Protein AF-A0A6M0A761-F1 (afdb_monomer_lite)

Structure (mmCIF, N/CA/C/O backbone):
data_AF-A0A6M0A761-F1
#
_entry.id   AF-A0A6M0A761-F1
#
loop_
_atom_site.group_PDB
_atom_site.id
_atom_site.type_symbol
_atom_site.label_atom_id
_atom_site.label_alt_id
_atom_site.label_comp_id
_atom_site.label_asym_id
_atom_site.label_entity_id
_atom_site.label_seq_id
_atom_site.pdbx_PDB_ins_code
_atom_site.Cartn_x
_atom_site.Cartn_y
_atom_site.Cartn_z
_atom_site.occupancy
_atom_site.B_iso_or_equiv
_atom_site.auth_seq_id
_atom_site.auth_comp_id
_atom_site.auth_asym_id
_atom_site.auth_atom_id
_atom_site.pdbx_PDB_model_num
ATOM 1 N N . THR A 1 1 ? 1.852 11.247 22.209 1.00 50.91 1 THR A N 1
ATOM 2 C CA . THR A 1 1 ? 2.592 9.967 22.158 1.00 50.91 1 THR A CA 1
ATOM 3 C C . THR A 1 1 ? 3.394 9.967 20.878 1.00 50.91 1 THR A C 1
ATOM 5 O O . THR A 1 1 ? 2.808 10.238 19.839 1.00 50.91 1 THR A O 1
ATOM 8 N N . GLN A 1 2 ? 4.715 9.800 20.929 1.00 42.34 2 GLN A N 1
ATOM 9 C CA . GLN A 1 2 ? 5.535 9.780 19.714 1.00 42.34 2 GLN A CA 1
ATOM 10 C C . GLN A 1 2 ? 5.507 8.352 19.159 1.00 42.34 2 GLN A C 1
ATOM 12 O O . GLN A 1 2 ? 6.004 7.434 19.806 1.00 42.34 2 GLN A O 1
ATOM 17 N N . THR A 1 3 ? 4.859 8.144 18.014 1.00 57.12 3 THR A N 1
ATOM 18 C CA . THR A 1 3 ? 4.870 6.849 17.322 1.00 57.12 3 THR A CA 1
ATOM 19 C C . THR A 1 3 ? 6.273 6.641 16.764 1.00 57.12 3 THR A C 1
ATOM 21 O O . THR A 1 3 ? 6.693 7.378 15.875 1.00 57.12 3 THR A O 1
ATOM 24 N N . LEU A 1 4 ? 7.031 5.713 17.351 1.00 60.16 4 LEU A N 1
ATOM 25 C CA . LEU A 1 4 ? 8.440 5.464 17.009 1.00 60.16 4 LEU A CA 1
ATOM 26 C C . LEU A 1 4 ? 8.644 4.198 16.168 1.00 60.16 4 LEU A C 1
ATOM 28 O O . LEU A 1 4 ? 9.736 3.992 15.650 1.00 60.16 4 LEU A O 1
ATOM 32 N N . ASP A 1 5 ? 7.608 3.375 16.008 1.00 71.31 5 ASP A N 1
ATOM 33 C CA . ASP A 1 5 ? 7.697 2.089 15.320 1.00 71.31 5 ASP A CA 1
ATOM 34 C C . ASP A 1 5 ? 6.812 2.083 14.066 1.00 71.31 5 ASP A C 1
ATOM 36 O O . ASP A 1 5 ? 5.672 1.622 14.077 1.00 71.31 5 ASP A O 1
ATOM 40 N N . TYR A 1 6 ? 7.328 2.663 12.981 1.00 78.38 6 TYR A N 1
ATOM 41 C CA . TYR A 1 6 ? 6.664 2.641 11.678 1.00 78.38 6 TYR A CA 1
ATOM 42 C C . TYR A 1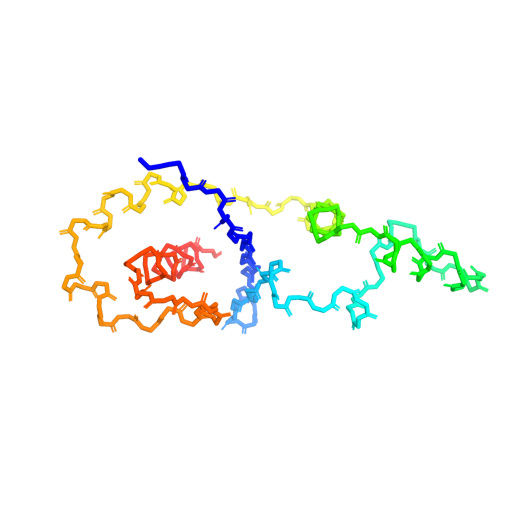 6 ? 6.955 1.320 10.960 1.00 78.38 6 TYR A C 1
ATOM 44 O O . TYR A 1 6 ? 8.057 0.781 11.054 1.00 78.38 6 TYR A O 1
ATOM 52 N N . ALA A 1 7 ? 5.970 0.801 10.234 1.00 87.31 7 ALA A N 1
ATOM 53 C CA . ALA A 1 7 ? 6.190 -0.206 9.202 1.00 87.31 7 ALA A CA 1
ATOM 54 C C . ALA A 1 7 ? 6.244 0.505 7.850 1.00 87.31 7 ALA A C 1
ATOM 56 O O . ALA A 1 7 ? 5.447 1.412 7.596 1.00 87.31 7 ALA A O 1
ATOM 57 N N . MET A 1 8 ? 7.173 0.107 6.988 1.00 90.31 8 MET A N 1
ATOM 58 C CA . MET A 1 8 ? 7.208 0.588 5.611 1.00 90.31 8 MET A CA 1
ATOM 59 C C . MET A 1 8 ? 6.454 -0.402 4.736 1.00 90.31 8 MET A C 1
ATOM 61 O O . MET A 1 8 ? 6.743 -1.597 4.766 1.00 90.31 8 MET A O 1
ATOM 65 N N . VAL A 1 9 ? 5.500 0.099 3.955 1.00 91.75 9 VAL A N 1
ATOM 66 C CA . VAL A 1 9 ? 4.695 -0.698 3.025 1.00 91.75 9 VAL A CA 1
ATOM 67 C C . VAL A 1 9 ? 4.748 -0.053 1.643 1.00 91.75 9 VAL A C 1
ATOM 69 O O . VAL A 1 9 ? 4.740 1.172 1.521 1.00 91.75 9 VAL A O 1
ATOM 72 N N . CYS A 1 10 ? 4.834 -0.874 0.601 1.00 91.69 10 CYS A N 1
ATOM 73 C CA . CYS A 1 10 ? 4.784 -0.454 -0.793 1.00 91.69 10 CYS A CA 1
ATOM 74 C C . CYS A 1 10 ? 3.964 -1.465 -1.593 1.00 91.69 10 CYS A C 1
ATOM 76 O O . CYS A 1 10 ? 4.293 -2.651 -1.604 1.00 91.69 10 CYS A O 1
ATOM 78 N N . ASP A 1 11 ? 2.928 -0.987 -2.278 1.00 94.69 11 ASP A N 1
ATOM 79 C CA . ASP A 1 11 ? 2.119 -1.805 -3.174 1.00 94.69 11 ASP A CA 1
ATOM 80 C C . ASP A 1 11 ? 2.565 -1.594 -4.617 1.00 94.69 11 ASP A C 1
ATOM 82 O O . ASP A 1 11 ? 2.602 -0.476 -5.128 1.00 94.69 11 ASP A O 1
ATOM 86 N N . LEU A 1 12 ? 2.900 -2.697 -5.279 1.00 93.69 12 LEU A N 1
ATOM 87 C CA . LEU A 1 12 ? 3.128 -2.747 -6.712 1.00 93.69 12 LEU A CA 1
ATOM 88 C C . LEU A 1 12 ? 1.838 -3.192 -7.394 1.00 93.69 12 LEU A C 1
ATOM 90 O O . LEU A 1 12 ? 1.455 -4.363 -7.343 1.00 93.69 12 LEU A O 1
ATOM 94 N N . HIS A 1 13 ? 1.178 -2.250 -8.056 1.00 93.88 13 HIS A N 1
ATOM 95 C CA . HIS A 1 13 ? -0.009 -2.511 -8.858 1.00 93.88 13 HIS A CA 1
ATOM 96 C C . HIS A 1 13 ? 0.381 -3.175 -10.181 1.00 93.88 13 HIS A C 1
ATOM 98 O O . HIS A 1 13 ? 1.159 -2.625 -10.965 1.00 93.88 13 HIS A O 1
ATOM 104 N N . LEU A 1 14 ? -0.161 -4.366 -10.448 1.00 92.69 14 LEU A N 1
ATOM 105 C CA . LEU A 1 14 ? 0.088 -5.144 -11.665 1.00 92.69 14 LEU A CA 1
ATOM 106 C C . LEU A 1 14 ? -1.234 -5.356 -12.434 1.00 92.69 14 LEU A C 1
ATOM 108 O O . LEU A 1 14 ? -1.758 -6.475 -12.426 1.00 92.69 14 LEU A O 1
ATOM 112 N N . PRO A 1 15 ? -1.785 -4.325 -13.114 1.00 90.69 15 PRO A N 1
ATOM 113 C CA . PRO A 1 15 ? -3.108 -4.394 -13.744 1.00 90.69 15 PRO A CA 1
ATOM 114 C C . PRO A 1 15 ? -3.243 -5.542 -14.743 1.00 90.69 15 PRO A C 1
ATOM 116 O O . PRO A 1 15 ? -4.220 -6.276 -14.713 1.00 90.69 15 PRO A O 1
ATOM 119 N N . GLN A 1 16 ? -2.211 -5.808 -15.551 1.00 91.62 16 GLN A N 1
ATOM 120 C CA . GLN A 1 16 ? -2.228 -6.907 -16.531 1.00 91.62 16 GLN A CA 1
ATOM 121 C C . GLN A 1 16 ? -2.304 -8.301 -15.884 1.00 91.62 16 GLN A C 1
ATOM 123 O O . GLN A 1 16 ? -2.562 -9.285 -16.571 1.00 91.62 16 GLN A O 1
ATOM 128 N N . ARG A 1 17 ? -2.033 -8.403 -14.578 1.00 94.31 17 ARG A N 1
ATOM 129 C CA . ARG A 1 17 ? -2.135 -9.636 -13.785 1.00 94.31 17 ARG A CA 1
ATOM 130 C C . ARG A 1 17 ? -3.309 -9.602 -12.806 1.00 94.31 17 ARG A C 1
ATOM 132 O O . ARG A 1 17 ? -3.412 -10.505 -11.983 1.00 94.31 17 ARG A O 1
ATOM 139 N N . HIS A 1 18 ? -4.145 -8.562 -12.855 1.00 93.81 18 HIS A N 1
ATOM 140 C CA . HIS A 1 18 ? -5.243 -8.325 -11.914 1.00 93.81 18 HIS A CA 1
ATOM 141 C C . HIS A 1 18 ? -4.819 -8.507 -10.445 1.00 93.81 18 HIS A C 1
ATOM 143 O O . HIS A 1 18 ? -5.507 -9.163 -9.670 1.00 93.81 18 HIS A O 1
ATOM 149 N N . SER A 1 19 ? -3.626 -8.020 -10.090 1.00 95.31 19 SER A N 1
ATOM 150 C CA . SER A 1 19 ? -3.001 -8.315 -8.799 1.00 95.31 19 SER A CA 1
ATOM 151 C C . SER A 1 19 ? -2.283 -7.102 -8.221 1.00 95.31 19 SER A C 1
ATOM 153 O O . SER A 1 19 ? -1.701 -6.299 -8.954 1.00 95.31 19 SER A O 1
ATOM 155 N N . ILE A 1 20 ? -2.254 -7.033 -6.892 1.00 95.38 20 ILE A N 1
ATOM 156 C CA . ILE A 1 20 ? -1.433 -6.100 -6.122 1.00 95.38 20 ILE A CA 1
ATOM 157 C C . ILE A 1 20 ? -0.384 -6.920 -5.376 1.00 95.38 20 ILE A C 1
ATOM 159 O O . ILE A 1 20 ? -0.727 -7.854 -4.652 1.00 95.38 20 ILE A O 1
ATOM 163 N N . LEU A 1 21 ? 0.894 -6.592 -5.560 1.00 93.75 21 LEU A N 1
ATOM 164 C CA . LEU A 1 21 ? 1.980 -7.181 -4.781 1.00 93.75 21 LEU A CA 1
ATOM 165 C C . LEU A 1 21 ? 2.392 -6.207 -3.677 1.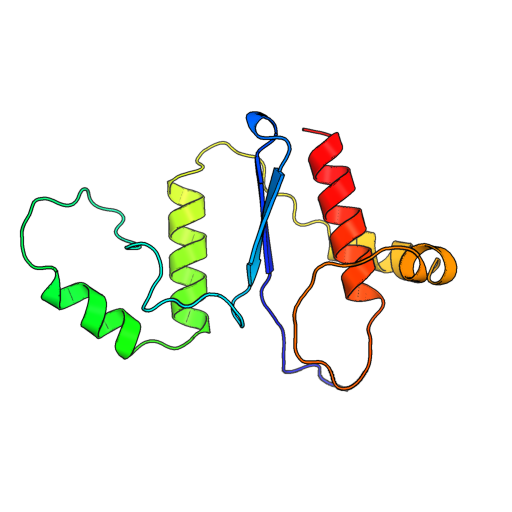00 93.75 21 LEU A C 1
ATOM 167 O O . LEU A 1 21 ? 3.030 -5.194 -3.955 1.00 93.75 21 LEU A O 1
ATOM 171 N N . ARG A 1 22 ? 2.048 -6.539 -2.432 1.00 94.38 22 ARG A N 1
ATOM 172 C CA . ARG A 1 22 ? 2.393 -5.755 -1.244 1.00 94.38 22 ARG A CA 1
ATOM 173 C C . ARG A 1 22 ? 3.740 -6.179 -0.674 1.00 94.38 22 ARG A C 1
ATOM 175 O O . ARG A 1 22 ? 3.950 -7.343 -0.340 1.00 94.38 22 ARG A O 1
ATOM 182 N N . LEU A 1 23 ? 4.646 -5.222 -0.539 1.00 93.12 23 LEU A N 1
ATOM 183 C CA . LEU A 1 23 ? 5.948 -5.383 0.095 1.00 93.12 23 LEU A CA 1
ATOM 184 C C . LEU A 1 23 ? 5.926 -4.660 1.440 1.00 93.12 23 LEU A C 1
ATOM 186 O O . LEU A 1 23 ? 5.466 -3.523 1.514 1.00 93.12 23 LEU A O 1
ATOM 190 N N . CYS A 1 24 ? 6.451 -5.294 2.487 1.00 92.62 24 CYS A N 1
ATOM 191 C CA . CYS A 1 24 ? 6.590 -4.682 3.805 1.00 92.62 24 CYS A CA 1
ATOM 192 C C . CYS A 1 24 ? 7.978 -4.951 4.387 1.00 92.62 24 CYS A C 1
ATOM 194 O O . CYS A 1 24 ? 8.471 -6.076 4.305 1.00 92.62 24 CYS A O 1
ATOM 196 N N . ASP A 1 25 ? 8.608 -3.941 4.985 1.00 90.69 25 ASP A N 1
ATOM 197 C CA . ASP A 1 25 ? 9.961 -4.056 5.539 1.00 90.69 25 ASP A CA 1
ATOM 198 C C . ASP A 1 25 ? 10.082 -5.062 6.691 1.00 90.69 25 ASP A C 1
ATOM 200 O O . ASP A 1 25 ? 11.157 -5.628 6.891 1.00 90.69 25 ASP A O 1
ATOM 204 N N . ARG A 1 26 ? 8.986 -5.327 7.410 1.00 88.94 26 ARG A N 1
ATOM 205 C CA . ARG A 1 26 ? 8.941 -6.301 8.511 1.00 88.94 26 ARG A CA 1
ATOM 206 C C . ARG A 1 26 ? 8.853 -7.754 8.044 1.00 88.94 26 ARG A C 1
ATOM 208 O O . ARG A 1 26 ? 9.338 -8.637 8.746 1.00 88.94 26 ARG A O 1
ATOM 215 N N . ASN A 1 27 ? 8.290 -8.000 6.860 1.00 88.38 27 ASN A N 1
ATOM 216 C CA . ASN A 1 27 ? 8.003 -9.356 6.373 1.00 88.38 27 ASN A CA 1
ATOM 217 C C . ASN A 1 27 ? 8.881 -9.733 5.176 1.00 88.38 27 ASN A C 1
ATOM 219 O O . ASN A 1 27 ? 9.039 -10.913 4.860 1.00 88.38 27 ASN A O 1
ATOM 223 N N . TYR A 1 28 ? 9.475 -8.747 4.501 1.00 89.56 28 TYR A N 1
ATOM 224 C CA . TYR A 1 28 ? 10.355 -8.993 3.373 1.00 89.56 28 TYR A CA 1
ATOM 225 C C . TYR A 1 28 ? 11.684 -9.595 3.843 1.00 89.56 28 TYR A C 1
ATOM 227 O O . TYR A 1 28 ? 12.514 -8.950 4.488 1.00 89.56 28 TYR A O 1
ATOM 235 N N . GLN A 1 29 ? 11.919 -10.851 3.475 1.00 89.44 29 GLN A N 1
ATOM 236 C CA . GLN A 1 29 ? 13.145 -11.570 3.801 1.00 89.44 29 GLN A CA 1
ATOM 237 C C . GLN A 1 29 ? 14.281 -11.145 2.862 1.00 89.44 29 GLN A C 1
ATOM 239 O O . GLN A 1 29 ? 14.580 -11.827 1.887 1.00 89.44 29 GLN A O 1
ATOM 244 N N . PHE A 1 30 ? 14.954 -10.030 3.158 1.00 86.56 30 PHE A N 1
ATOM 245 C CA . PHE A 1 30 ? 16.005 -9.471 2.289 1.00 86.56 30 PHE A CA 1
ATOM 246 C C . PHE A 1 30 ? 17.134 -10.447 1.932 1.00 86.56 30 PHE A C 1
ATOM 248 O O . PHE A 1 30 ? 17.702 -10.343 0.851 1.00 86.56 30 PHE A O 1
ATOM 255 N N . GLN A 1 31 ? 17.431 -11.410 2.807 1.00 83.81 31 GLN A N 1
ATOM 256 C CA . GLN A 1 31 ? 18.450 -12.441 2.577 1.00 83.81 31 GLN A CA 1
ATOM 257 C C . GLN A 1 31 ? 17.990 -13.553 1.618 1.00 83.81 31 GLN A C 1
ATOM 259 O O . GLN A 1 31 ? 18.819 -14.253 1.053 1.00 83.81 31 GLN A O 1
ATOM 264 N N . GLN A 1 32 ? 16.678 -13.720 1.438 1.00 86.31 32 GLN A N 1
ATOM 265 C CA . GLN A 1 32 ? 16.070 -14.695 0.521 1.00 86.31 32 GLN A CA 1
ATOM 266 C C . GLN A 1 32 ? 15.407 -14.010 -0.687 1.00 86.31 32 GLN A C 1
ATOM 268 O O . GLN A 1 32 ? 14.791 -14.665 -1.525 1.00 86.31 32 GLN A O 1
ATOM 273 N N . GLY A 1 33 ? 15.510 -12.682 -0.762 1.00 82.06 33 GLY A N 1
ATOM 274 C CA . GLY A 1 33 ? 14.902 -11.862 -1.796 1.00 82.06 33 GLY A CA 1
ATOM 275 C C . GLY A 1 33 ? 15.739 -11.774 -3.071 1.00 82.06 33 GLY A C 1
ATOM 276 O O . GLY A 1 33 ? 16.749 -12.452 -3.257 1.00 82.06 33 GLY A O 1
ATOM 277 N N . ILE A 1 34 ? 15.313 -10.895 -3.977 1.00 82.44 34 ILE A N 1
ATOM 278 C CA . ILE A 1 34 ? 16.038 -10.651 -5.227 1.00 82.44 34 ILE A CA 1
ATOM 279 C C . ILE A 1 34 ? 17.370 -9.928 -4.987 1.00 82.44 34 ILE A C 1
ATOM 281 O O . ILE A 1 34 ? 17.514 -9.119 -4.069 1.00 82.44 34 ILE A O 1
ATOM 285 N N . ALA A 1 35 ? 18.329 -10.143 -5.888 1.00 80.56 35 ALA A N 1
ATOM 286 C CA . ALA A 1 35 ? 19.542 -9.338 -5.924 1.00 80.56 35 ALA A CA 1
ATOM 287 C C . ALA A 1 35 ? 19.215 -7.897 -6.357 1.00 80.56 35 ALA A C 1
ATOM 289 O O . ALA A 1 35 ? 18.830 -7.644 -7.500 1.00 80.56 35 ALA A O 1
ATOM 290 N N . LEU A 1 36 ? 19.430 -6.935 -5.457 1.00 79.50 36 LEU A N 1
ATOM 291 C CA . LEU A 1 36 ? 19.191 -5.503 -5.689 1.00 79.50 36 LEU A CA 1
ATOM 292 C C . LEU A 1 36 ? 20.341 -4.824 -6.456 1.00 79.50 36 LEU A C 1
ATOM 294 O O . LEU A 1 36 ? 20.710 -3.680 -6.197 1.00 79.50 36 LEU A O 1
ATOM 298 N N . THR A 1 37 ? 20.967 -5.534 -7.398 1.00 72.94 37 THR A N 1
ATOM 299 C CA . THR A 1 37 ? 22.055 -4.994 -8.218 1.00 72.94 37 THR A CA 1
ATOM 300 C C . THR A 1 37 ? 21.507 -4.147 -9.358 1.00 72.94 37 THR A C 1
ATOM 302 O O . THR A 1 37 ? 20.797 -4.633 -10.241 1.00 72.94 37 THR A O 1
ATOM 305 N N . LEU A 1 38 ? 21.911 -2.878 -9.398 1.00 63.75 38 LEU A N 1
ATOM 306 C CA . LEU A 1 38 ? 21.585 -1.977 -10.505 1.00 63.75 38 LEU A CA 1
ATOM 307 C C . LEU A 1 38 ? 22.328 -2.343 -11.808 1.00 63.75 38 LEU A C 1
ATOM 309 O O . LEU A 1 38 ? 21.824 -2.037 -12.889 1.00 63.75 38 LEU A O 1
ATOM 313 N N . LYS A 1 39 ? 23.466 -3.054 -11.724 1.00 55.56 39 LYS A N 1
ATOM 314 C CA . LYS A 1 39 ? 24.253 -3.543 -12.874 1.00 55.56 39 LYS A CA 1
ATOM 315 C C . LYS A 1 39 ? 23.798 -4.941 -13.341 1.00 55.56 39 LYS A C 1
ATOM 317 O O . LYS A 1 39 ? 23.404 -5.743 -12.494 1.00 55.56 39 LYS A O 1
ATOM 322 N N . PRO A 1 40 ? 23.872 -5.253 -14.652 1.00 46.78 40 PRO A N 1
ATOM 323 C CA . PRO A 1 40 ? 23.625 -6.603 -15.144 1.00 46.78 40 PRO A CA 1
ATOM 324 C C . PRO A 1 40 ? 24.644 -7.572 -14.542 1.00 46.78 40 PRO A C 1
ATOM 326 O O . PRO A 1 40 ? 25.830 -7.256 -14.439 1.00 46.78 40 PRO A O 1
ATOM 329 N N . VAL A 1 41 ? 24.168 -8.745 -14.125 1.00 47.72 41 VAL A N 1
ATOM 330 C CA . VAL A 1 41 ? 24.995 -9.795 -13.526 1.00 47.72 41 VAL A CA 1
ATOM 331 C C . VAL A 1 41 ? 25.838 -10.437 -14.629 1.00 47.72 41 VAL A C 1
ATOM 333 O O . VAL A 1 41 ? 25.470 -11.455 -15.202 1.00 47.72 41 VAL A O 1
ATOM 336 N N . SER A 1 42 ? 26.987 -9.849 -14.954 1.00 46.34 42 SER A N 1
ATOM 337 C CA . SER A 1 42 ? 28.095 -10.636 -15.495 1.00 46.34 42 SER A CA 1
ATOM 338 C C . SER A 1 42 ? 28.520 -11.613 -14.399 1.00 46.34 42 SER A C 1
ATOM 340 O O . SER A 1 42 ? 28.689 -11.188 -13.259 1.00 46.34 42 SER A O 1
ATOM 342 N N . HIS A 1 43 ? 28.637 -12.902 -14.722 1.00 46.25 43 HIS A N 1
ATOM 343 C CA . HIS A 1 43 ? 28.934 -14.023 -13.818 1.00 46.25 43 HIS A CA 1
ATOM 344 C C . HIS A 1 43 ? 30.276 -13.899 -13.063 1.00 46.25 43 HIS A C 1
ATOM 346 O O . HIS A 1 43 ? 31.172 -14.719 -13.238 1.00 46.25 43 HIS A O 1
ATOM 352 N N . GLN A 1 44 ? 30.442 -12.887 -12.214 1.00 40.09 44 GLN A N 1
ATOM 353 C CA . GLN A 1 44 ? 31.609 -12.703 -11.363 1.00 40.09 44 GLN A CA 1
ATOM 354 C C . GLN A 1 44 ? 31.161 -12.233 -9.972 1.00 40.09 44 GLN A C 1
ATOM 356 O O . GLN A 1 44 ? 30.625 -11.145 -9.788 1.00 40.09 44 GLN A O 1
ATOM 361 N N . ASN A 1 45 ? 31.401 -13.120 -9.004 1.00 41.94 45 ASN A N 1
ATOM 362 C CA . ASN A 1 45 ? 31.434 -12.920 -7.553 1.00 41.94 45 ASN A CA 1
ATOM 363 C C . ASN A 1 45 ? 30.126 -12.512 -6.849 1.00 41.94 45 ASN A C 1
ATOM 365 O O . ASN A 1 45 ? 30.004 -11.417 -6.299 1.00 41.94 45 ASN A O 1
ATOM 369 N N . LYS A 1 46 ? 29.220 -13.494 -6.699 1.00 50.59 46 LYS A N 1
ATOM 370 C CA . LYS A 1 46 ? 28.096 -13.478 -5.734 1.00 50.59 46 LYS A CA 1
ATOM 371 C C . LYS A 1 46 ? 28.519 -13.161 -4.282 1.00 50.59 46 LYS A C 1
ATOM 373 O O . LYS A 1 46 ? 27.705 -12.694 -3.499 1.00 50.59 46 LYS A O 1
ATOM 378 N N . GLN A 1 47 ? 29.794 -13.349 -3.932 1.00 47.34 47 GLN A N 1
ATOM 379 C CA . GLN A 1 47 ? 30.305 -13.221 -2.561 1.00 47.34 47 GLN A CA 1
ATOM 380 C C . GLN A 1 47 ? 30.307 -11.803 -1.969 1.00 47.34 47 GLN A C 1
ATOM 382 O O . GLN A 1 47 ? 30.423 -11.679 -0.760 1.00 47.34 47 GLN A O 1
ATOM 387 N N . SER A 1 48 ? 30.187 -10.732 -2.761 1.00 51.03 48 SER A N 1
ATOM 388 C CA . SER A 1 48 ? 30.346 -9.360 -2.233 1.00 51.03 48 SER A CA 1
ATOM 389 C C . SER A 1 48 ? 29.033 -8.613 -1.948 1.00 51.03 48 SER A C 1
ATOM 391 O O . SER A 1 48 ? 29.059 -7.544 -1.329 1.00 51.03 48 SER A O 1
ATOM 393 N N . GLN A 1 49 ? 27.890 -9.170 -2.367 1.00 53.16 49 GLN A N 1
ATOM 394 C CA . GLN A 1 49 ? 26.560 -8.585 -2.159 1.00 53.16 49 GLN A CA 1
ATOM 395 C C . GLN A 1 49 ? 25.856 -9.193 -0.940 1.00 53.16 49 GLN A C 1
ATOM 397 O O . GLN A 1 49 ? 25.341 -8.437 -0.115 1.00 53.16 49 GLN A O 1
ATOM 402 N N . ASP A 1 50 ? 25.915 -10.525 -0.789 1.00 53.25 50 ASP A N 1
ATOM 403 C CA . ASP A 1 50 ? 25.377 -11.240 0.379 1.00 53.25 50 ASP A CA 1
ATOM 404 C C . ASP A 1 50 ? 25.936 -10.642 1.670 1.00 53.25 50 ASP A C 1
ATOM 406 O O . ASP A 1 50 ? 25.188 -10.270 2.571 1.00 53.25 50 ASP A O 1
ATOM 410 N N . SER A 1 51 ? 27.251 -10.415 1.727 1.00 51.88 51 SER A N 1
ATOM 411 C CA . SER A 1 51 ? 27.905 -9.851 2.910 1.00 51.88 51 SER A CA 1
ATOM 412 C C . SER A 1 51 ? 27.385 -8.462 3.300 1.00 51.88 51 SER A C 1
ATOM 414 O O . SER A 1 51 ? 27.351 -8.153 4.487 1.00 51.88 51 SER A O 1
ATOM 416 N N . ARG A 1 52 ? 26.953 -7.624 2.341 1.00 54.09 52 ARG A N 1
ATOM 417 C CA . ARG A 1 52 ? 26.414 -6.283 2.642 1.00 54.09 52 ARG A CA 1
ATOM 418 C C . ARG A 1 52 ? 24.975 -6.339 3.137 1.00 54.09 52 ARG A C 1
ATOM 420 O O . ARG A 1 52 ? 24.649 -5.611 4.065 1.00 54.09 52 ARG A O 1
ATOM 427 N N . ILE A 1 53 ? 24.135 -7.204 2.563 1.00 58.91 53 ILE A N 1
ATOM 428 C CA . ILE A 1 53 ? 22.761 -7.415 3.052 1.00 58.91 53 ILE A CA 1
ATOM 429 C C . ILE A 1 53 ? 22.801 -7.992 4.474 1.00 58.91 53 ILE A C 1
ATOM 431 O O . ILE A 1 53 ? 22.037 -7.552 5.331 1.00 58.91 53 ILE A O 1
ATOM 435 N N . HIS A 1 54 ? 23.738 -8.906 4.749 1.00 58.44 54 HIS A N 1
ATOM 436 C CA . HIS A 1 54 ? 23.932 -9.501 6.075 1.00 58.44 54 HIS A CA 1
ATOM 437 C C . HIS A 1 54 ? 24.430 -8.517 7.149 1.00 58.44 54 HIS A C 1
ATOM 439 O O . HIS A 1 54 ? 24.225 -8.777 8.330 1.00 58.44 54 HIS A O 1
ATOM 445 N N . GLN A 1 55 ? 25.054 -7.397 6.769 1.00 57.28 55 GLN A N 1
ATOM 446 C CA . GLN A 1 55 ? 25.574 -6.379 7.700 1.00 57.28 55 GLN A CA 1
ATOM 447 C C . GLN A 1 55 ? 24.708 -5.108 7.774 1.00 57.28 55 GLN A C 1
ATOM 449 O O . GLN A 1 55 ? 25.030 -4.176 8.509 1.00 57.28 55 GLN A O 1
ATOM 454 N N . SER A 1 56 ? 23.624 -5.045 7.001 1.00 68.31 56 SER A N 1
ATOM 455 C CA . SER A 1 56 ? 22.796 -3.854 6.817 1.00 68.31 56 SER A CA 1
ATOM 456 C C . SER A 1 56 ? 21.533 -3.897 7.681 1.00 68.31 56 SER A C 1
ATOM 458 O O . SER A 1 56 ? 20.963 -4.961 7.922 1.00 68.31 56 SER A O 1
ATOM 460 N N . THR A 1 57 ? 21.068 -2.733 8.143 1.00 83.81 57 THR A N 1
ATOM 461 C CA . THR A 1 57 ? 19.807 -2.623 8.892 1.00 83.81 57 THR A CA 1
ATOM 462 C C . THR A 1 57 ? 18.601 -2.800 7.963 1.00 83.81 57 THR A C 1
ATOM 464 O O . THR A 1 57 ? 18.679 -2.515 6.765 1.00 83.81 57 THR A O 1
ATOM 467 N N . THR A 1 58 ? 17.445 -3.198 8.510 1.00 86.44 58 THR A N 1
ATOM 468 C CA . THR A 1 58 ? 16.177 -3.292 7.757 1.00 86.44 58 THR A CA 1
ATOM 469 C C . THR A 1 58 ? 15.872 -2.004 6.994 1.00 86.44 58 THR A C 1
ATOM 471 O O . THR A 1 58 ? 15.492 -2.053 5.828 1.00 86.44 58 THR A O 1
ATOM 474 N N . ARG A 1 59 ? 16.131 -0.841 7.607 1.00 87.25 59 ARG A N 1
ATOM 475 C CA . ARG A 1 59 ? 15.909 0.465 6.976 1.00 87.25 59 ARG A CA 1
ATOM 476 C C . ARG A 1 59 ? 16.775 0.676 5.735 1.00 87.25 59 ARG A C 1
ATOM 478 O O . ARG A 1 59 ? 16.276 1.147 4.719 1.00 87.25 59 ARG A O 1
ATOM 485 N N . VAL A 1 60 ? 18.061 0.338 5.809 1.00 87.88 60 VAL A N 1
ATOM 486 C CA . VAL A 1 60 ? 18.979 0.477 4.668 1.00 87.88 60 VAL A CA 1
ATOM 487 C C . VAL A 1 60 ? 18.607 -0.515 3.564 1.00 87.88 60 VAL A C 1
ATOM 489 O O . VAL A 1 60 ? 18.569 -0.144 2.394 1.00 87.88 60 VAL A O 1
ATOM 492 N N . ASN A 1 61 ? 18.261 -1.751 3.926 1.00 89.19 61 ASN A N 1
ATOM 493 C CA . ASN A 1 61 ? 17.805 -2.757 2.968 1.00 89.19 61 ASN A CA 1
ATOM 494 C C . ASN A 1 61 ? 16.504 -2.345 2.261 1.00 89.19 61 ASN A C 1
ATOM 496 O O . ASN A 1 61 ? 16.399 -2.487 1.043 1.00 89.19 61 ASN A O 1
ATOM 500 N N . TRP A 1 62 ? 15.556 -1.766 2.998 1.00 91.94 62 TRP A N 1
ATOM 501 C CA . TRP A 1 62 ? 14.327 -1.217 2.435 1.00 91.94 62 TRP A CA 1
ATOM 502 C C . TRP A 1 62 ? 14.598 -0.068 1.461 1.00 91.94 62 TRP A C 1
ATOM 504 O O . TRP A 1 62 ? 14.071 -0.074 0.352 1.00 91.94 62 TRP A O 1
ATOM 514 N N . ASN A 1 63 ? 15.461 0.882 1.835 1.00 90.38 63 ASN A N 1
ATOM 515 C CA . ASN A 1 63 ? 15.835 1.984 0.947 1.00 90.38 63 ASN A CA 1
ATOM 516 C C . ASN A 1 63 ? 16.455 1.462 -0.360 1.00 90.38 63 ASN A C 1
ATOM 518 O O . ASN A 1 63 ? 16.050 1.883 -1.438 1.00 90.38 63 ASN A O 1
ATOM 522 N N . ASN A 1 64 ? 17.357 0.476 -0.278 1.00 89.19 64 ASN A N 1
ATOM 523 C CA . ASN A 1 64 ? 17.948 -0.151 -1.464 1.00 89.19 64 ASN A CA 1
ATOM 524 C C . ASN A 1 64 ? 16.894 -0.816 -2.367 1.00 89.19 64 ASN A C 1
ATOM 526 O O . ASN A 1 64 ? 17.012 -0.766 -3.591 1.00 89.19 64 ASN A O 1
ATOM 530 N N . LEU A 1 65 ? 15.876 -1.458 -1.782 1.00 90.81 65 LEU A N 1
ATOM 531 C CA . LEU A 1 65 ? 14.772 -2.059 -2.534 1.00 90.81 65 LEU A CA 1
ATOM 532 C C . LEU A 1 65 ? 13.920 -0.986 -3.218 1.00 90.81 65 LEU A C 1
ATOM 534 O O . LEU A 1 65 ? 13.634 -1.113 -4.407 1.00 90.81 65 LEU A O 1
ATOM 538 N N . ALA A 1 66 ? 13.558 0.077 -2.499 1.00 89.00 66 ALA A N 1
ATOM 539 C CA . ALA A 1 66 ? 12.798 1.194 -3.050 1.00 89.00 66 ALA A CA 1
ATOM 540 C C . ALA A 1 66 ? 13.542 1.857 -4.222 1.00 89.00 66 ALA A C 1
ATOM 542 O O . ALA A 1 66 ? 12.965 2.041 -5.293 1.00 89.00 66 ALA A O 1
ATOM 543 N N . ASP A 1 67 ? 14.841 2.124 -4.070 1.00 88.06 67 ASP A N 1
ATOM 544 C CA . ASP A 1 67 ? 15.681 2.688 -5.132 1.00 88.06 67 ASP A CA 1
ATOM 545 C C . ASP A 1 67 ? 15.775 1.753 -6.343 1.00 88.06 67 ASP A C 1
ATOM 547 O O . ASP A 1 67 ? 15.651 2.187 -7.491 1.00 88.06 67 ASP A O 1
ATOM 551 N N . TYR A 1 68 ? 15.940 0.448 -6.106 1.00 89.12 68 TYR A N 1
ATOM 552 C CA . TYR A 1 68 ? 15.938 -0.554 -7.168 1.00 89.12 68 TYR A CA 1
ATOM 553 C C . TYR A 1 68 ? 14.620 -0.551 -7.955 1.00 89.12 68 TYR A C 1
ATOM 555 O O . TYR A 1 68 ? 14.641 -0.544 -9.190 1.00 89.12 68 TYR A O 1
ATOM 563 N N . LEU A 1 69 ? 13.478 -0.528 -7.260 1.00 88.50 69 LEU A N 1
ATOM 564 C CA . LEU A 1 69 ? 12.154 -0.482 -7.882 1.00 88.50 69 LEU A CA 1
ATOM 565 C C . LEU A 1 69 ? 11.958 0.815 -8.671 1.00 88.50 69 LEU A C 1
ATOM 567 O O . LEU A 1 69 ? 11.549 0.751 -9.829 1.00 88.50 69 LEU A O 1
ATOM 571 N N . ASN A 1 70 ? 12.345 1.963 -8.112 1.00 86.12 70 ASN A N 1
ATOM 572 C CA . ASN A 1 70 ? 12.283 3.260 -8.792 1.00 86.12 70 ASN A CA 1
ATOM 573 C C . ASN A 1 70 ? 13.075 3.262 -10.111 1.00 86.12 70 ASN A C 1
ATOM 575 O O . ASN A 1 70 ? 12.600 3.767 -11.129 1.00 86.12 70 ASN A O 1
ATOM 579 N N . VAL A 1 71 ? 14.261 2.643 -10.132 1.00 86.75 71 VAL A N 1
ATOM 580 C CA . VAL A 1 71 ? 15.096 2.534 -11.343 1.00 86.75 71 VAL A CA 1
ATOM 581 C C . VAL A 1 71 ? 14.557 1.505 -12.346 1.00 86.75 71 VAL A C 1
ATOM 583 O O . VAL A 1 71 ? 14.800 1.631 -13.545 1.00 86.75 71 VAL A O 1
ATOM 586 N N . ARG A 1 72 ? 13.855 0.455 -11.908 1.00 84.94 72 ARG A N 1
ATOM 587 C CA . ARG A 1 72 ? 13.334 -0.590 -12.814 1.00 84.94 72 ARG A CA 1
ATOM 588 C C . ARG A 1 72 ? 11.951 -0.274 -13.370 1.00 84.94 72 ARG A C 1
ATOM 590 O O . ARG A 1 72 ? 11.662 -0.655 -14.500 1.00 84.94 72 ARG A O 1
ATOM 597 N N . LEU A 1 73 ? 11.124 0.434 -12.610 1.00 84.12 73 LEU A N 1
ATOM 598 C CA . LEU A 1 73 ? 9.749 0.786 -12.968 1.00 84.12 73 LEU A CA 1
ATOM 599 C C . LEU A 1 73 ? 9.639 2.157 -13.655 1.00 84.12 73 LEU A C 1
ATOM 601 O O . LEU A 1 73 ? 8.527 2.656 -13.810 1.00 84.12 73 LEU A O 1
ATOM 605 N N . LEU A 1 74 ? 10.773 2.756 -14.061 1.00 70.88 74 LEU A N 1
ATOM 606 C CA . LEU A 1 74 ? 10.885 4.066 -14.720 1.00 70.88 74 LEU A CA 1
ATOM 607 C C . LEU A 1 74 ? 9.644 4.411 -15.558 1.00 70.88 74 LEU A C 1
ATOM 609 O O . LEU A 1 74 ? 9.294 3.676 -16.483 1.00 70.88 74 LEU A O 1
ATOM 613 N N . LYS A 1 75 ? 9.050 5.579 -15.274 1.00 71.62 75 LYS A N 1
ATOM 614 C CA . LYS A 1 75 ? 7.831 6.135 -15.901 1.00 71.62 75 LYS A CA 1
ATOM 615 C C . LYS A 1 75 ? 6.492 5.584 -15.391 1.00 71.62 75 LYS A C 1
ATOM 617 O O . LYS A 1 75 ? 5.467 5.882 -16.003 1.00 71.62 75 LYS A O 1
ATOM 622 N N . LYS A 1 76 ? 6.457 4.820 -14.295 1.00 80.38 76 LYS A N 1
ATOM 623 C CA . LYS A 1 76 ? 5.193 4.518 -13.608 1.00 80.38 76 LYS A CA 1
ATOM 624 C C . LYS A 1 76 ? 4.842 5.611 -12.588 1.00 80.38 76 LYS A C 1
ATOM 626 O O . LYS A 1 76 ? 5.743 6.081 -11.894 1.00 80.38 76 LYS A O 1
ATOM 631 N N . PRO A 1 77 ? 3.570 6.041 -12.519 1.00 85.44 77 PRO A N 1
ATOM 632 C CA . PRO A 1 77 ? 3.098 6.910 -11.444 1.00 85.44 77 PRO A CA 1
ATOM 633 C C . PRO A 1 77 ? 3.343 6.269 -10.072 1.00 85.44 77 PRO A C 1
ATOM 635 O O . PRO A 1 77 ? 3.273 5.050 -9.918 1.00 85.44 77 PRO A O 1
ATOM 638 N N . VAL A 1 78 ? 3.656 7.113 -9.092 1.00 88.00 78 VAL A N 1
ATOM 639 C CA . VAL A 1 78 ? 3.776 6.745 -7.681 1.00 88.00 78 VAL A CA 1
ATOM 640 C C . VAL A 1 78 ? 2.709 7.533 -6.936 1.00 88.00 78 VAL A C 1
ATOM 642 O O . VAL A 1 78 ? 2.736 8.762 -6.963 1.00 88.00 78 VAL A O 1
ATOM 645 N N . TRP A 1 79 ? 1.776 6.838 -6.288 1.00 91.25 79 TRP A N 1
ATOM 646 C CA . TRP A 1 79 ? 0.709 7.467 -5.508 1.00 91.25 79 TRP A CA 1
ATOM 647 C C . TRP A 1 79 ? 1.090 7.499 -4.033 1.00 91.25 79 TRP A C 1
ATOM 649 O O . TRP A 1 79 ? 1.198 6.455 -3.388 1.00 91.25 79 TRP A O 1
ATOM 659 N N . SER A 1 80 ? 1.256 8.700 -3.486 1.00 90.19 80 SER A N 1
ATOM 660 C CA . SER A 1 80 ? 1.710 8.928 -2.108 1.00 90.19 80 SER A CA 1
ATOM 661 C C . SER A 1 80 ? 0.712 9.699 -1.238 1.00 90.19 80 SER A C 1
ATOM 663 O O . SER A 1 80 ? 1.060 10.111 -0.135 1.00 90.19 80 SER A O 1
ATOM 665 N N . ASP A 1 81 ? -0.531 9.864 -1.694 1.00 93.81 81 ASP A N 1
ATOM 666 C CA . ASP A 1 81 ? -1.568 10.664 -1.023 1.00 93.81 81 ASP A CA 1
ATOM 667 C C . ASP A 1 81 ? -2.289 9.913 0.110 1.00 93.81 81 ASP A C 1
ATOM 669 O O . ASP A 1 81 ? -3.305 10.373 0.637 1.00 93.81 81 ASP A O 1
ATOM 673 N N . PHE A 1 82 ? -1.744 8.765 0.527 1.00 94.31 82 PHE A N 1
ATOM 674 C CA . PHE A 1 82 ? -2.340 7.901 1.543 1.00 94.31 82 PHE A CA 1
ATOM 675 C C . PHE A 1 82 ? -2.650 8.643 2.845 1.00 94.31 82 PHE A C 1
ATOM 677 O O . PHE A 1 82 ? -3.727 8.459 3.392 1.00 94.31 82 PHE A O 1
ATOM 684 N N . THR A 1 83 ? -1.749 9.493 3.349 1.00 92.50 83 THR A N 1
ATOM 685 C CA . THR A 1 83 ? -1.973 10.190 4.628 1.00 92.50 83 THR A CA 1
ATOM 686 C C . THR A 1 83 ? -3.221 11.068 4.581 1.00 92.50 83 THR A C 1
ATOM 688 O O . THR A 1 83 ? -4.037 11.023 5.499 1.00 92.50 83 THR A O 1
ATOM 691 N N . THR A 1 84 ? -3.384 11.845 3.509 1.00 94.88 84 THR A N 1
ATOM 692 C CA . THR A 1 84 ? -4.551 12.715 3.324 1.00 94.88 84 THR A CA 1
ATOM 693 C C . THR A 1 84 ? -5.815 11.888 3.132 1.00 94.88 84 THR A C 1
ATOM 695 O O . THR A 1 84 ? -6.825 12.166 3.769 1.00 94.88 84 THR A O 1
ATOM 698 N N . PHE A 1 85 ? -5.748 10.829 2.321 1.00 96.38 85 PHE A N 1
ATOM 699 C CA . PHE A 1 85 ? -6.861 9.898 2.148 1.00 96.38 85 PHE A CA 1
ATOM 700 C C . PHE A 1 85 ? -7.292 9.259 3.478 1.00 96.38 85 PHE A C 1
ATOM 702 O O . PHE A 1 85 ? -8.473 9.256 3.822 1.00 96.38 85 PHE A O 1
ATOM 709 N N . ALA A 1 86 ? -6.330 8.746 4.248 1.00 95.06 86 ALA A N 1
ATOM 710 C CA . ALA A 1 86 ? -6.567 8.044 5.500 1.00 95.06 86 ALA A CA 1
ATOM 711 C C . ALA A 1 86 ? -7.223 8.958 6.534 1.00 95.06 86 ALA A C 1
ATOM 713 O O . ALA A 1 86 ? -8.157 8.529 7.196 1.00 95.06 86 ALA A O 1
ATOM 714 N N . GLN A 1 87 ? -6.804 10.223 6.635 1.00 94.81 87 GLN A N 1
ATOM 715 C CA . GLN A 1 87 ? -7.418 11.185 7.557 1.00 94.81 87 GLN A CA 1
ATOM 716 C C . GLN A 1 87 ? -8.934 11.301 7.369 1.00 94.81 87 GLN A C 1
ATOM 718 O O . GLN A 1 87 ? -9.643 11.394 8.360 1.00 94.81 87 GLN A O 1
ATOM 723 N N . THR A 1 88 ? -9.427 11.239 6.129 1.00 95.25 88 THR A N 1
ATOM 724 C CA . THR A 1 88 ? -10.870 11.214 5.845 1.00 95.25 88 THR A CA 1
ATOM 725 C C . THR A 1 88 ? -11.469 9.820 6.011 1.00 95.25 88 THR A C 1
ATOM 727 O O . THR A 1 88 ? -12.556 9.677 6.560 1.00 95.25 88 THR A O 1
ATOM 730 N N . ALA A 1 89 ? -10.784 8.770 5.552 1.00 96.50 89 ALA A N 1
ATOM 731 C CA . ALA A 1 89 ? -11.294 7.401 5.648 1.00 96.50 89 ALA A CA 1
ATOM 732 C C . ALA A 1 89 ? -11.520 6.960 7.106 1.00 96.50 89 ALA A C 1
ATOM 734 O O . ALA A 1 89 ? -12.461 6.221 7.390 1.00 96.50 89 ALA A O 1
ATOM 735 N N . LEU A 1 90 ? -10.688 7.444 8.031 1.00 96.56 90 LEU A N 1
ATOM 736 C CA . LEU A 1 90 ? -10.773 7.160 9.463 1.00 96.56 90 LEU A CA 1
ATOM 737 C C . LEU A 1 90 ? -12.041 7.702 10.139 1.00 96.56 90 LEU A C 1
ATOM 739 O O . LEU A 1 90 ? -12.352 7.244 11.238 1.00 96.56 90 LEU A O 1
ATOM 743 N N . ASP A 1 91 ? -12.783 8.608 9.496 1.00 96.62 91 ASP A N 1
ATOM 744 C CA . ASP A 1 91 ? -14.106 9.049 9.960 1.00 96.62 91 ASP A CA 1
ATOM 745 C C . ASP A 1 91 ? -15.204 8.003 9.669 1.00 96.62 91 ASP A C 1
ATOM 747 O O . ASP A 1 91 ? -16.297 8.072 10.229 1.00 96.62 91 ASP A O 1
ATOM 751 N N . TYR A 1 92 ? -14.919 7.003 8.824 1.00 95.81 92 TYR A N 1
ATOM 752 C CA . TYR A 1 92 ? -15.853 5.960 8.383 1.00 95.81 92 TYR A CA 1
ATOM 753 C C . TYR A 1 92 ? -15.427 4.564 8.869 1.00 95.81 92 TYR A C 1
ATOM 755 O O . TYR A 1 92 ? -15.375 3.610 8.089 1.00 95.81 92 TYR A O 1
ATOM 763 N N . GLN A 1 93 ? -15.107 4.421 10.159 1.00 94.44 93 GLN A N 1
ATOM 764 C CA . GLN A 1 93 ? -14.571 3.165 10.715 1.00 94.44 93 GLN A CA 1
A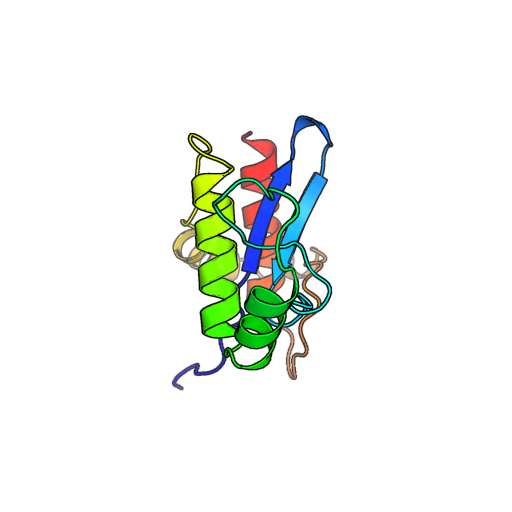TOM 765 C C . GLN A 1 93 ? -15.511 1.970 10.513 1.00 94.44 93 GLN A C 1
ATOM 767 O O . GLN A 1 93 ? -15.043 0.922 10.082 1.00 94.44 93 GLN A O 1
ATOM 772 N N . ASP A 1 94 ? -16.828 2.153 10.654 1.00 94.62 94 ASP A N 1
ATOM 773 C CA . ASP A 1 94 ? -17.836 1.105 10.403 1.00 94.62 94 ASP A CA 1
ATOM 774 C C . ASP A 1 94 ? -17.764 0.501 8.984 1.00 94.62 94 ASP A C 1
ATOM 776 O O . ASP A 1 94 ? -18.197 -0.630 8.740 1.00 94.62 94 ASP A O 1
ATOM 780 N N . LEU A 1 95 ? -17.281 1.276 8.005 1.00 93.62 95 LEU A N 1
ATOM 781 C CA . LEU A 1 95 ? -17.018 0.788 6.651 1.00 93.62 95 LEU A CA 1
ATOM 782 C C . LEU A 1 95 ? -15.690 0.028 6.610 1.00 93.62 95 LEU A C 1
ATOM 784 O O . LEU A 1 95 ? -15.626 -1.059 6.038 1.00 93.62 95 LEU A O 1
ATOM 788 N N . LEU A 1 96 ? -14.644 0.607 7.201 1.00 96.38 96 LEU A N 1
ATOM 789 C CA . LEU A 1 96 ? -13.296 0.043 7.213 1.00 96.38 96 LEU A CA 1
ATOM 790 C C . LEU A 1 96 ? -13.233 -1.311 7.929 1.00 96.38 96 LEU A C 1
ATOM 792 O O . LEU A 1 96 ? -12.536 -2.201 7.458 1.00 96.38 96 LEU A O 1
ATOM 796 N N . GLU A 1 97 ? -14.001 -1.502 9.000 1.00 93.62 97 GLU A N 1
ATOM 797 C CA . GLU A 1 97 ? -14.092 -2.768 9.745 1.00 93.62 97 GLU A CA 1
ATOM 798 C C . GLU A 1 97 ? -14.604 -3.940 8.894 1.00 93.62 97 GLU A C 1
ATOM 800 O O . GLU A 1 97 ? -14.378 -5.102 9.222 1.00 93.62 97 GLU A O 1
ATOM 805 N N . LYS A 1 98 ? -15.279 -3.654 7.775 1.00 94.75 98 LYS A N 1
ATOM 806 C CA . LYS A 1 98 ? -15.778 -4.677 6.844 1.00 94.75 98 LYS A CA 1
ATOM 807 C C . LYS A 1 98 ? -14.736 -5.097 5.809 1.00 94.75 98 LYS A C 1
ATOM 809 O O . LYS A 1 98 ? -15.005 -6.005 5.023 1.00 94.75 98 LYS A O 1
ATOM 814 N N . LEU A 1 99 ? -13.589 -4.420 5.758 1.00 95.00 99 LEU A N 1
ATOM 815 C CA . LEU A 1 99 ? -12.527 -4.680 4.797 1.00 95.00 99 LEU A CA 1
ATOM 816 C C . LEU A 1 99 ? -11.419 -5.501 5.451 1.00 95.00 99 LEU A C 1
ATOM 818 O O . LEU A 1 99 ? -10.802 -5.080 6.427 1.00 95.00 99 LEU A O 1
ATOM 822 N N . GLU A 1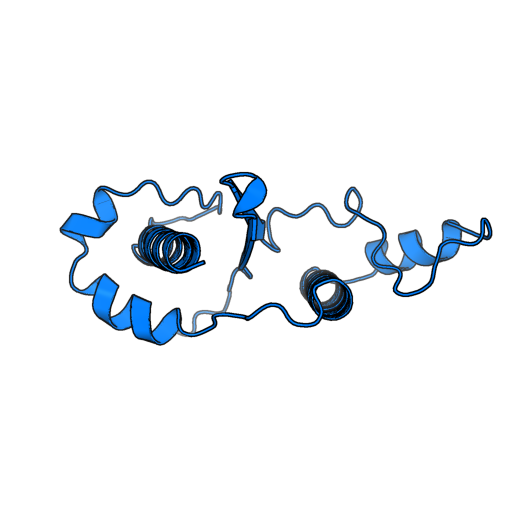 100 ? -11.105 -6.648 4.859 1.00 94.25 100 GLU A N 1
ATOM 823 C CA . GLU A 1 100 ? -9.894 -7.372 5.221 1.00 94.25 100 GLU A CA 1
ATOM 824 C C . GLU A 1 100 ? -8.679 -6.604 4.688 1.00 94.25 100 GLU A C 1
ATOM 826 O O . GLU A 1 100 ? -8.560 -6.359 3.488 1.00 94.25 100 GLU A O 1
ATOM 831 N N . SER A 1 101 ? -7.776 -6.185 5.575 1.00 92.50 101 SER A N 1
ATOM 832 C CA . SER A 1 101 ? -6.644 -5.336 5.188 1.00 92.50 101 SER A CA 1
ATOM 833 C C . SER A 1 101 ? -5.540 -6.090 4.447 1.00 92.50 101 SER A C 1
ATOM 835 O O . SER A 1 101 ? -4.745 -5.469 3.739 1.00 92.50 101 SER A O 1
ATOM 837 N N . HIS A 1 102 ? -5.457 -7.412 4.636 1.00 92.25 102 HIS A N 1
ATOM 838 C CA . HIS A 1 102 ? -4.344 -8.262 4.202 1.00 92.25 102 HIS A CA 1
ATOM 839 C C . HIS A 1 102 ? -2.962 -7.693 4.590 1.00 92.25 102 HIS A C 1
ATOM 841 O O . HIS A 1 102 ? -1.979 -7.831 3.856 1.00 92.25 102 HIS A O 1
ATOM 847 N N . ILE A 1 103 ? -2.884 -7.000 5.732 1.00 90.56 103 ILE A N 1
ATOM 848 C CA . ILE A 1 103 ? 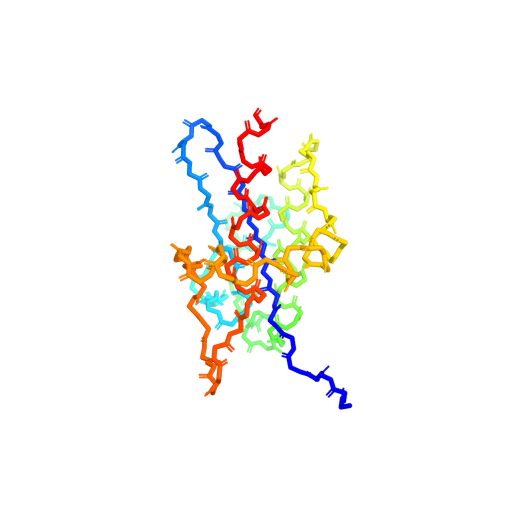-1.631 -6.526 6.323 1.00 90.56 103 ILE A CA 1
ATOM 849 C C . ILE A 1 103 ? -1.256 -7.481 7.448 1.00 90.56 103 ILE A C 1
ATOM 851 O O . ILE A 1 103 ? -1.827 -7.452 8.533 1.00 90.56 103 ILE A O 1
ATOM 855 N N . ASP A 1 104 ? -0.272 -8.328 7.170 1.00 87.44 104 ASP A N 1
ATOM 856 C CA . ASP A 1 104 ? 0.273 -9.271 8.140 1.00 87.44 104 ASP A CA 1
ATOM 857 C C . ASP A 1 104 ? 1.359 -8.588 8.976 1.00 87.44 104 ASP A C 1
ATOM 859 O O . ASP A 1 104 ? 2.552 -8.715 8.715 1.00 87.44 104 ASP A O 1
ATOM 863 N N . LEU A 1 105 ? 0.948 -7.777 9.947 1.00 87.75 105 LEU A N 1
ATOM 864 C CA . LEU A 1 105 ? 1.857 -7.146 10.896 1.00 87.75 105 LEU A CA 1
ATOM 865 C C . LEU A 1 105 ? 1.488 -7.559 12.311 1.00 87.75 105 LEU A C 1
ATOM 867 O O . LEU A 1 105 ? 0.324 -7.504 12.700 1.00 87.75 105 LEU A O 1
ATOM 871 N N . PHE A 1 106 ? 2.493 -7.903 13.118 1.00 85.50 106 PHE A N 1
ATOM 872 C CA . PHE A 1 106 ? 2.262 -8.101 14.542 1.00 85.50 106 PHE A CA 1
ATOM 873 C C . PHE A 1 106 ? 1.784 -6.788 15.170 1.00 85.50 106 PHE A C 1
ATOM 875 O O . PHE A 1 106 ? 2.499 -5.779 15.159 1.00 85.50 106 PHE A O 1
ATOM 882 N N . ARG A 1 107 ? 0.577 -6.815 15.734 1.00 81.62 107 ARG A N 1
ATOM 883 C CA . ARG A 1 107 ? -0.033 -5.686 16.430 1.00 81.62 107 ARG A CA 1
ATOM 884 C C . ARG A 1 107 ? -0.604 -6.146 17.759 1.00 81.62 107 ARG A C 1
ATOM 886 O O . ARG A 1 107 ? -1.224 -7.198 17.849 1.00 81.62 107 ARG A O 1
ATOM 893 N N . LEU A 1 108 ? -0.407 -5.323 18.785 1.00 85.50 108 LEU A N 1
ATOM 894 C CA . LEU A 1 108 ? -1.062 -5.519 20.080 1.00 85.50 108 LEU A CA 1
ATOM 895 C C . LEU A 1 108 ? -2.540 -5.115 20.034 1.00 85.50 108 LEU A C 1
ATOM 897 O O . LEU A 1 108 ? -3.341 -5.646 20.794 1.00 85.50 108 LEU A O 1
ATOM 901 N N . VAL A 1 109 ? -2.880 -4.158 19.167 1.00 85.81 109 VAL A N 1
ATOM 902 C CA . VAL A 1 109 ? -4.233 -3.632 18.978 1.00 85.81 109 VAL A CA 1
ATOM 903 C C . VAL A 1 109 ? -4.447 -3.420 17.485 1.00 85.81 109 VAL A C 1
ATOM 905 O O . VAL A 1 109 ? -3.557 -2.904 16.800 1.00 85.81 109 VAL A O 1
ATOM 908 N N . GLU A 1 110 ? -5.613 -3.826 16.990 1.00 87.69 110 GLU A N 1
ATOM 909 C CA . GLU A 1 110 ? -6.027 -3.557 15.616 1.00 87.69 110 GLU A CA 1
ATOM 910 C C . GLU A 1 110 ? -6.066 -2.054 15.336 1.00 87.69 110 GLU A C 1
ATOM 912 O O . GLU A 1 110 ? -6.219 -1.222 16.233 1.00 87.69 110 GLU A O 1
ATOM 917 N N . THR A 1 111 ? -5.879 -1.691 14.071 1.00 90.88 111 THR A N 1
ATOM 918 C CA . THR A 1 111 ? -5.812 -0.293 13.663 1.00 90.88 111 THR A CA 1
ATOM 919 C C . THR A 1 111 ? -6.623 -0.071 12.394 1.00 90.88 111 THR A C 1
ATOM 921 O O . THR A 1 111 ? -6.429 -0.800 11.421 1.00 90.88 111 THR A O 1
ATOM 924 N N . PRO A 1 112 ? -7.476 0.965 12.342 1.00 93.94 112 PRO A N 1
ATOM 925 C CA . PRO A 1 112 ? -8.243 1.287 11.139 1.00 93.94 112 PRO A CA 1
ATOM 926 C C . PRO A 1 112 ? -7.356 1.785 9.983 1.00 93.94 112 PRO A C 1
ATOM 928 O O . PRO A 1 112 ? -7.798 1.859 8.840 1.00 93.94 112 PRO A O 1
ATOM 931 N N . TRP A 1 113 ? -6.079 2.080 10.247 1.00 93.56 113 TRP A N 1
ATOM 932 C CA . TRP A 1 113 ? -5.103 2.449 9.220 1.00 93.56 113 TRP A CA 1
ATOM 933 C C . TRP A 1 113 ? -4.834 1.324 8.218 1.00 93.56 113 TRP A C 1
ATOM 935 O O . TRP A 1 113 ? -4.541 1.604 7.057 1.00 93.56 113 TRP A O 1
ATOM 945 N N . ASP A 1 114 ? -4.952 0.069 8.647 1.00 93.69 114 ASP A N 1
ATOM 946 C CA . ASP A 1 114 ? -4.691 -1.081 7.789 1.00 93.69 114 ASP A CA 1
ATOM 947 C C . ASP A 1 114 ? -5.768 -1.267 6.710 1.00 93.69 114 ASP A C 1
ATOM 949 O O . ASP A 1 114 ? -5.426 -1.266 5.522 1.00 93.69 114 ASP A O 1
ATOM 953 N N . PRO A 1 115 ? -7.066 -1.374 7.057 1.00 96.06 115 PRO A N 1
ATOM 954 C CA . PRO A 1 115 ? -8.124 -1.397 6.053 1.00 96.06 115 PRO A CA 1
ATOM 955 C C . PRO A 1 115 ? -8.199 -0.087 5.257 1.00 96.06 115 PRO A C 1
ATOM 957 O O . PRO A 1 115 ? -8.514 -0.126 4.069 1.00 96.06 115 PRO A O 1
ATOM 960 N N . ALA A 1 116 ? -7.841 1.065 5.843 1.00 97.00 116 ALA A N 1
ATOM 961 C CA . ALA A 1 116 ? -7.736 2.317 5.088 1.00 97.00 116 ALA A CA 1
ATOM 962 C C . ALA A 1 116 ? -6.652 2.245 3.999 1.00 97.00 116 ALA A C 1
ATOM 964 O O . ALA A 1 116 ? -6.877 2.704 2.879 1.00 97.00 116 ALA A O 1
ATOM 965 N N . PHE A 1 117 ? -5.492 1.647 4.294 1.00 95.94 117 PHE A N 1
ATOM 966 C CA . PHE A 1 117 ? -4.438 1.439 3.300 1.00 95.94 117 PHE A CA 1
ATOM 967 C C . PHE A 1 117 ? -4.874 0.461 2.209 1.00 95.94 117 PHE A C 1
ATOM 969 O O . PHE A 1 117 ? -4.631 0.709 1.027 1.00 95.94 117 PHE A O 1
ATOM 976 N N . GLN A 1 118 ? -5.574 -0.612 2.585 1.00 96.44 118 GLN A N 1
ATOM 977 C CA . GLN A 1 118 ? -6.150 -1.547 1.625 1.00 96.44 118 GLN A CA 1
ATOM 978 C C . GLN A 1 118 ? -7.148 -0.863 0.687 1.00 96.44 118 GLN A C 1
ATOM 980 O O . GLN A 1 118 ? -7.068 -1.050 -0.527 1.00 96.44 118 GLN A O 1
ATOM 985 N N . LEU A 1 119 ? -8.052 -0.045 1.230 1.00 96.88 119 LEU A N 1
ATOM 986 C CA . LEU A 1 119 ? -9.024 0.707 0.443 1.00 96.88 119 LEU A CA 1
ATOM 987 C C . LEU A 1 119 ? -8.331 1.681 -0.514 1.00 96.88 119 LEU A C 1
ATOM 989 O O . LEU A 1 119 ? -8.624 1.674 -1.706 1.00 96.88 119 LEU A O 1
ATOM 993 N N . TYR A 1 120 ? -7.384 2.474 -0.008 1.00 97.06 120 TYR A N 1
ATOM 994 C CA . TYR A 1 120 ? -6.595 3.405 -0.813 1.00 97.06 120 TYR A CA 1
ATOM 995 C C . TYR A 1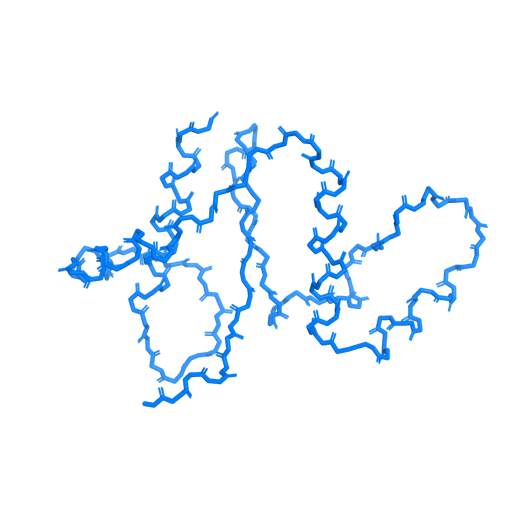 120 ? -5.902 2.696 -1.980 1.00 97.06 120 TYR A C 1
ATOM 997 O O . TYR A 1 120 ? -6.055 3.090 -3.135 1.00 97.06 120 TYR A O 1
ATOM 1005 N N . SER A 1 121 ? -5.173 1.618 -1.685 1.00 96.50 121 SER A N 1
ATOM 1006 C CA . SER A 1 121 ? -4.442 0.864 -2.701 1.00 96.50 121 SER A CA 1
ATOM 1007 C C . SER A 1 121 ? -5.375 0.221 -3.728 1.00 96.50 121 SER A C 1
ATOM 1009 O O . SER A 1 121 ? -5.069 0.227 -4.918 1.00 96.50 121 SER A O 1
ATOM 1011 N N . GLY A 1 122 ? -6.530 -0.286 -3.287 1.00 95.94 122 GLY A N 1
ATOM 1012 C CA . GLY A 1 122 ? -7.554 -0.841 -4.168 1.00 95.94 122 GLY A CA 1
ATOM 1013 C C . GLY A 1 122 ? -8.154 0.201 -5.112 1.00 95.94 122 GLY A C 1
ATOM 1014 O O . GLY A 1 122 ? -8.303 -0.078 -6.296 1.00 95.94 122 GLY A O 1
ATOM 1015 N N . LEU A 1 123 ? -8.449 1.409 -4.625 1.00 95.56 123 LEU A N 1
ATOM 1016 C CA . LEU A 1 123 ? -8.953 2.499 -5.467 1.00 95.56 123 LEU A CA 1
ATOM 1017 C C . LEU A 1 123 ? -7.917 2.923 -6.511 1.00 95.56 123 LEU A C 1
ATOM 1019 O O . LEU A 1 123 ? -8.232 2.970 -7.695 1.00 95.56 123 LEU A O 1
ATOM 1023 N N . VAL A 1 124 ? -6.663 3.112 -6.094 1.00 95.31 124 VAL A N 1
ATOM 1024 C CA . VAL A 1 124 ? -5.558 3.404 -7.020 1.00 95.31 124 VAL A CA 1
ATOM 1025 C C . VAL A 1 124 ? -5.408 2.304 -8.075 1.00 95.31 124 VAL A C 1
ATOM 1027 O O . VAL A 1 124 ? -5.176 2.596 -9.244 1.00 95.31 124 VAL A O 1
ATOM 1030 N N . PHE A 1 125 ? -5.556 1.037 -7.681 1.00 95.25 125 PHE A N 1
ATOM 1031 C CA . PHE A 1 125 ? -5.490 -0.091 -8.605 1.00 95.25 125 PHE A CA 1
ATOM 1032 C C . PHE A 1 125 ? -6.615 -0.085 -9.650 1.00 95.25 125 PHE A C 1
ATOM 1034 O O . PHE A 1 125 ? -6.389 -0.525 -10.774 1.00 95.25 125 PHE A O 1
ATOM 1041 N N . LEU A 1 126 ? -7.811 0.388 -9.292 1.00 93.44 126 LEU A N 1
ATOM 1042 C CA . LEU A 1 126 ? -8.957 0.476 -10.202 1.00 93.44 126 LEU A CA 1
ATOM 1043 C C . LEU A 1 126 ? -8.873 1.671 -11.162 1.00 93.44 126 LEU A C 1
ATOM 1045 O O . LEU A 1 126 ? -9.461 1.613 -12.240 1.00 93.44 126 LEU A O 1
ATOM 1049 N N . ASP A 1 127 ? -8.132 2.718 -10.796 1.00 88.69 127 ASP A N 1
ATOM 1050 C CA . ASP A 1 127 ? -7.901 3.906 -11.630 1.00 88.69 127 ASP A CA 1
ATOM 1051 C C . ASP A 1 127 ? -6.793 3.709 -12.693 1.00 88.69 127 ASP A C 1
ATOM 1053 O O . ASP A 1 127 ? -6.505 4.626 -13.471 1.00 88.69 127 ASP A O 1
ATOM 1057 N N . LEU A 1 128 ? -6.154 2.531 -12.723 1.00 78.94 128 LEU A N 1
ATOM 1058 C CA . LEU A 1 128 ? -4.990 2.187 -13.554 1.00 78.94 128 LEU A CA 1
ATOM 1059 C C . LEU A 1 128 ? -5.314 1.451 -14.858 1.00 78.94 128 LEU A C 1
ATOM 1061 O O . LEU A 1 128 ? -4.652 1.786 -15.872 1.00 78.94 128 LEU A O 1
#

Secondary structure (DSSP, 8-state):
-----PPPEEEEEEGGGTEEEEEETTT--TTTS----SS---SS-THHHHHHHHHS-HHHHHHHHHHHHHHHSTT-----THHHHHHHHTT-HHHHTTS--------SS--THHHHHHHHHHHHHHT-

Foldseek 3Di:
DDPPDDKDKDWDQDLVVVDIDIDILVPDPLLPDDQLDPDDDPPDDPPPRSVDSVVDDSVVSVVSVVVSCCSVVPPDDDDDCLVVQVVVVVVVLVVLVVADLPDPDDDPDDDSSSSSVSVVVVVVSVVD

Radius of gyration: 17.08 Å; chains: 1; bounding box: 49×27×39 Å

pLDDT: mean 83.31, std 15.73, range [40.09, 97.06]

Sequence (128 aa):
TQTLDYAMVCDLHLPQRHSILRLCDRNYQFQQGIALTLKPVSHQNKQSQDSRIHQSTTRVNWNNLADYLNVRLLKKPVWSDFTTFAQTALDYQDLLEKLESHIDLFRLVETPWDPAFQLYSGLVFLDL